Protein AF-A0A8T0GKF4-F1 (afdb_monomer_lite)

Sequence (114 aa):
MQHGIPAHIAESARCLFRECMRRADYVGNQNGNKEVLKSLVREQFRRNMYETNPQKIEEQKQAAARALFNHMYYEASRMASEQAEGDLINESLLGLPKPARGMTLQDEDNKASS

pLDDT: mean 85.23, std 15.67, range [36.88, 97.94]

Radius of gyration: 21.09 Å; chains: 1; bounding box: 47×40×58 Å

Organism: Ceratodon purpureus (NCBI:txid3225)

Secondary structure (DSSP, 8-state):
---PPPHHHHHHHHHHHHHHHHHHHHHHHHHT-HHHHHHHHHHHHHHTTT---HHHHHHHHHHHHHHHHHHHHHHHHHHHHHHHHHHHHHHHHH-PPPP-PPPPHHHHHTTTT-

Structure (mmCIF, N/CA/C/O backbone):
data_AF-A0A8T0GKF4-F1
#
_entry.id   AF-A0A8T0GKF4-F1
#
loop_
_atom_site.group_PDB
_atom_site.id
_atom_site.type_symbol
_atom_site.label_atom_id
_atom_site.label_alt_id
_atom_site.label_comp_id
_atom_site.label_asym_id
_atom_site.label_entity_id
_atom_site.label_seq_id
_atom_site.pdbx_PDB_ins_code
_atom_site.Cartn_x
_atom_site.Cartn_y
_atom_site.Cartn_z
_atom_site.occupancy
_atom_site.B_iso_or_equiv
_atom_site.auth_seq_id
_atom_site.auth_comp_id
_atom_site.auth_asym_id
_atom_site.auth_atom_id
_atom_site.pdbx_PDB_model_num
ATOM 1 N N . MET A 1 1 ? 24.672 -0.580 -24.038 1.00 36.88 1 MET A N 1
ATOM 2 C CA . MET A 1 1 ? 24.885 -0.772 -22.589 1.00 36.88 1 MET A CA 1
ATOM 3 C C . MET A 1 1 ? 23.519 -0.903 -21.935 1.00 36.88 1 MET A C 1
ATOM 5 O O . MET A 1 1 ? 22.685 -0.042 -22.174 1.00 36.88 1 MET A O 1
ATOM 9 N N . GLN A 1 2 ? 23.239 -1.985 -21.204 1.00 45.44 2 GLN A N 1
ATOM 10 C CA . GLN A 1 2 ? 21.989 -2.103 -20.445 1.00 45.44 2 GLN A CA 1
ATOM 11 C C . GLN A 1 2 ? 22.093 -1.180 -19.227 1.00 45.44 2 GLN A C 1
ATOM 13 O O . GLN A 1 2 ? 22.738 -1.524 -18.241 1.00 45.44 2 GLN A O 1
ATOM 18 N N . HIS A 1 3 ? 21.515 0.016 -19.298 1.00 54.78 3 HIS A N 1
ATOM 19 C CA . HIS A 1 3 ? 21.319 0.834 -18.105 1.00 54.78 3 HIS A CA 1
ATOM 20 C C . HIS A 1 3 ? 20.079 0.295 -17.392 1.00 54.78 3 HIS A C 1
ATOM 22 O O . HIS A 1 3 ? 18.961 0.738 -17.636 1.00 54.78 3 HIS A O 1
ATOM 28 N N . GLY A 1 4 ? 20.282 -0.757 -16.592 1.00 70.88 4 GLY A N 1
ATOM 29 C CA . GLY A 1 4 ? 19.247 -1.286 -15.711 1.00 70.88 4 GLY A CA 1
ATOM 30 C C . GLY A 1 4 ? 18.746 -0.205 -14.752 1.00 70.88 4 GLY A C 1
ATOM 31 O O . GLY A 1 4 ? 19.456 0.760 -14.465 1.00 70.88 4 GLY A O 1
ATOM 32 N N . ILE A 1 5 ? 17.513 -0.368 -14.268 1.00 75.06 5 ILE A N 1
ATOM 33 C CA . ILE A 1 5 ? 16.890 0.542 -13.299 1.00 75.06 5 ILE A CA 1
ATOM 34 C C . ILE A 1 5 ? 17.875 0.792 -12.142 1.00 75.06 5 ILE A C 1
ATOM 36 O O . ILE A 1 5 ? 18.396 -0.180 -11.581 1.00 75.06 5 ILE A O 1
ATOM 40 N N . PRO A 1 6 ? 18.134 2.057 -11.756 1.00 84.12 6 PRO A N 1
ATOM 41 C CA . PRO A 1 6 ? 19.024 2.361 -10.645 1.00 84.12 6 PRO A CA 1
ATOM 42 C C . PRO A 1 6 ? 18.633 1.586 -9.381 1.00 84.12 6 PRO A C 1
ATOM 44 O O . PRO A 1 6 ? 17.462 1.560 -8.993 1.00 84.12 6 PRO A O 1
ATOM 47 N N . ALA A 1 7 ? 19.615 0.983 -8.707 1.00 86.50 7 ALA A N 1
ATOM 48 C CA . ALA A 1 7 ? 19.369 0.083 -7.576 1.00 86.50 7 ALA A CA 1
ATOM 49 C C . ALA A 1 7 ? 18.513 0.717 -6.463 1.00 86.50 7 ALA A C 1
ATOM 51 O O . ALA A 1 7 ? 17.649 0.053 -5.893 1.00 86.50 7 ALA A O 1
ATOM 52 N N . HIS A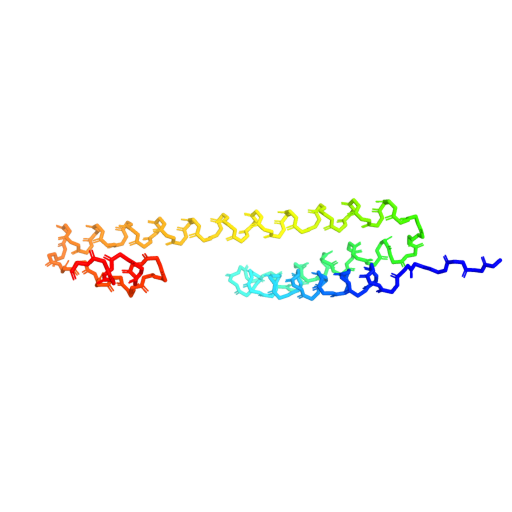 1 8 ? 18.689 2.017 -6.202 1.00 88.31 8 HIS A N 1
ATOM 53 C CA . HIS A 1 8 ? 17.917 2.751 -5.195 1.00 88.31 8 HIS A CA 1
ATOM 54 C C . HIS A 1 8 ? 16.418 2.862 -5.540 1.00 88.31 8 HIS A C 1
ATOM 56 O O . HIS A 1 8 ? 15.570 2.856 -4.643 1.00 88.31 8 HIS A O 1
ATOM 62 N N . ILE A 1 9 ? 16.060 2.918 -6.829 1.00 87.31 9 ILE A N 1
ATOM 63 C CA . ILE A 1 9 ? 14.659 2.943 -7.274 1.00 87.31 9 ILE A CA 1
ATOM 64 C C . ILE A 1 9 ? 14.019 1.575 -7.027 1.00 87.31 9 ILE A C 1
ATOM 66 O O . ILE A 1 9 ? 12.916 1.498 -6.486 1.00 87.31 9 ILE A O 1
ATOM 70 N N . ALA A 1 10 ? 14.733 0.496 -7.353 1.00 87.62 10 ALA A N 1
ATOM 71 C CA . ALA A 1 10 ? 14.263 -0.863 -7.103 1.00 87.62 10 ALA A CA 1
ATOM 72 C C . ALA A 1 10 ? 14.134 -1.166 -5.598 1.00 87.62 10 ALA A C 1
ATOM 74 O O . ALA A 1 10 ? 13.148 -1.768 -5.171 1.00 87.62 10 ALA A O 1
ATOM 75 N N . GLU A 1 11 ? 15.095 -0.726 -4.780 1.00 91.56 11 GLU A N 1
ATOM 76 C CA . GLU A 1 11 ? 15.055 -0.907 -3.325 1.00 91.56 11 GLU A CA 1
ATOM 77 C C . GLU A 1 11 ? 13.866 -0.172 -2.698 1.00 91.56 11 GLU A C 1
ATOM 79 O O . GLU A 1 11 ? 13.076 -0.764 -1.964 1.00 91.56 11 GLU A O 1
ATOM 84 N N . SER A 1 12 ? 13.678 1.102 -3.049 1.00 93.88 12 SER A N 1
ATOM 85 C CA . SER A 1 12 ? 12.554 1.894 -2.538 1.00 93.88 12 SER A CA 1
ATOM 86 C C . SER A 1 12 ? 11.196 1.341 -2.984 1.00 93.88 12 SER A C 1
ATOM 88 O O . SER A 1 12 ? 10.269 1.302 -2.176 1.00 93.88 12 SER A O 1
ATOM 90 N N . ALA A 1 13 ? 11.073 0.827 -4.214 1.00 92.56 13 ALA A N 1
ATOM 91 C CA . ALA A 1 13 ? 9.868 0.124 -4.663 1.00 92.56 13 ALA A CA 1
ATOM 92 C C . ALA A 1 13 ? 9.593 -1.150 -3.839 1.00 92.56 13 ALA A C 1
ATOM 94 O O . ALA A 1 13 ? 8.448 -1.409 -3.462 1.00 92.56 13 ALA A O 1
ATOM 95 N N . ARG A 1 14 ? 10.634 -1.925 -3.496 1.00 93.50 14 ARG A N 1
ATOM 96 C CA . ARG A 1 14 ? 10.506 -3.108 -2.624 1.00 93.50 14 ARG A CA 1
ATOM 97 C C . ARG A 1 14 ? 10.097 -2.737 -1.198 1.00 93.50 14 ARG A C 1
ATOM 99 O O . ARG A 1 14 ? 9.265 -3.431 -0.614 1.00 93.50 14 ARG A O 1
ATOM 106 N N . CYS A 1 15 ? 10.645 -1.659 -0.638 1.00 96.00 15 CYS A N 1
ATOM 107 C CA . CYS A 1 15 ? 10.208 -1.125 0.655 1.00 96.00 15 CYS A CA 1
ATOM 108 C C . CYS A 1 15 ? 8.725 -0.740 0.627 1.00 96.00 15 CYS A C 1
ATOM 110 O O . CYS A 1 15 ? 7.973 -1.169 1.501 1.00 96.00 15 CYS A O 1
ATOM 112 N N . LEU A 1 16 ? 8.300 -0.007 -0.406 1.00 96.56 16 LEU A N 1
ATOM 113 C CA . LEU A 1 16 ? 6.914 0.426 -0.570 1.00 96.56 16 LEU A CA 1
ATOM 114 C C . LEU A 1 16 ? 5.950 -0.760 -0.683 1.00 96.56 16 LEU A C 1
ATOM 116 O O . LEU A 1 16 ? 4.922 -0.777 -0.014 1.00 96.56 16 LEU A O 1
ATOM 120 N N . PHE A 1 17 ? 6.312 -1.793 -1.450 1.00 97.12 17 PHE A N 1
ATOM 121 C CA . PHE A 1 17 ? 5.531 -3.029 -1.528 1.00 97.12 17 PHE A CA 1
ATOM 122 C C . PHE A 1 17 ? 5.307 -3.656 -0.148 1.00 97.12 17 PHE A C 1
ATOM 124 O O . PHE A 1 17 ? 4.177 -3.998 0.201 1.00 97.12 17 PHE A O 1
ATOM 131 N N . ARG A 1 18 ? 6.369 -3.795 0.660 1.00 97.94 18 ARG A N 1
ATOM 132 C CA . ARG A 1 18 ? 6.256 -4.370 2.010 1.00 97.94 18 ARG A CA 1
ATOM 133 C C . ARG A 1 18 ? 5.330 -3.547 2.896 1.00 97.94 18 ARG A C 1
ATOM 135 O O . ARG A 1 18 ? 4.542 -4.131 3.634 1.00 97.94 18 ARG A O 1
ATOM 142 N N . GLU A 1 19 ? 5.393 -2.225 2.797 1.00 97.69 19 GLU A N 1
ATOM 143 C CA . GLU A 1 19 ? 4.539 -1.345 3.589 1.00 97.69 19 GLU A CA 1
ATOM 144 C C . GLU A 1 19 ? 3.065 -1.448 3.180 1.00 97.69 19 GLU A C 1
ATOM 146 O O . GLU A 1 19 ? 2.200 -1.661 4.031 1.00 97.69 19 GLU A O 1
ATOM 151 N N . CYS A 1 20 ? 2.773 -1.444 1.875 1.00 97.56 20 CYS A N 1
ATOM 152 C CA . CYS A 1 20 ? 1.424 -1.706 1.372 1.00 97.56 20 CYS A CA 1
ATOM 153 C C . CYS A 1 20 ? 0.902 -3.080 1.825 1.00 97.56 20 CYS A C 1
ATOM 155 O O . CYS A 1 20 ? -0.262 -3.206 2.199 1.00 97.56 20 CYS A O 1
ATOM 157 N N . MET A 1 21 ? 1.758 -4.107 1.839 1.00 97.94 21 MET A N 1
ATOM 158 C CA . MET A 1 21 ? 1.393 -5.449 2.299 1.00 97.94 21 MET A CA 1
ATOM 159 C C . MET A 1 21 ? 1.098 -5.500 3.801 1.00 97.94 21 MET A C 1
ATOM 161 O O . MET A 1 21 ? 0.118 -6.134 4.189 1.00 97.94 21 MET A O 1
ATOM 165 N N . ARG A 1 22 ? 1.896 -4.829 4.645 1.00 97.00 22 ARG A N 1
ATOM 166 C CA . ARG A 1 22 ? 1.608 -4.703 6.085 1.00 97.00 22 ARG A CA 1
ATOM 167 C C . ARG A 1 22 ? 0.278 -4.002 6.312 1.00 97.00 22 ARG A C 1
ATOM 169 O O . ARG A 1 22 ? -0.526 -4.466 7.116 1.00 97.00 22 ARG A O 1
ATOM 176 N N . ARG A 1 23 ? 0.019 -2.921 5.570 1.00 95.62 23 ARG A N 1
ATOM 177 C CA . ARG A 1 23 ? -1.238 -2.185 5.693 1.00 95.62 23 ARG A CA 1
ATOM 178 C C . ARG A 1 23 ? -2.437 -3.018 5.256 1.00 95.62 23 ARG A C 1
ATOM 180 O O . ARG A 1 23 ? -3.436 -3.038 5.966 1.00 95.62 23 ARG A O 1
ATOM 187 N N . ALA A 1 24 ? -2.327 -3.728 4.135 1.00 96.56 24 ALA A N 1
ATOM 188 C CA . ALA A 1 24 ? -3.364 -4.641 3.664 1.00 96.56 24 ALA A CA 1
ATOM 189 C C . ALA A 1 24 ? -3.644 -5.766 4.673 1.00 96.56 24 ALA A C 1
ATOM 191 O O . ALA A 1 24 ? -4.799 -6.135 4.862 1.00 96.56 24 ALA A O 1
ATOM 192 N N . ASP A 1 25 ? -2.610 -6.285 5.344 1.00 96.50 25 ASP A N 1
ATOM 193 C CA . ASP A 1 25 ? -2.772 -7.268 6.418 1.00 96.50 25 ASP A CA 1
ATOM 194 C C . ASP A 1 25 ? -3.548 -6.679 7.601 1.00 96.50 25 ASP A C 1
ATOM 196 O O . ASP A 1 25 ? -4.545 -7.254 8.025 1.00 96.50 25 ASP A O 1
ATOM 200 N N . TYR A 1 26 ? -3.139 -5.498 8.074 1.00 94.62 26 TYR A N 1
ATOM 201 C CA . TYR A 1 26 ? -3.784 -4.800 9.185 1.00 94.62 26 TYR A CA 1
ATOM 202 C C . TYR A 1 26 ? -5.262 -4.501 8.907 1.00 94.62 26 TYR A C 1
ATOM 204 O O . TYR A 1 26 ? -6.126 -4.978 9.638 1.00 94.62 26 TYR A O 1
ATOM 212 N N . VAL A 1 27 ? -5.554 -3.771 7.823 1.00 93.94 27 VAL A N 1
ATOM 213 C CA . VAL A 1 27 ? -6.927 -3.397 7.431 1.00 93.94 27 VAL A CA 1
ATOM 214 C C . VAL A 1 27 ? -7.761 -4.644 7.150 1.00 93.94 27 VAL A C 1
ATOM 216 O O . VAL A 1 27 ? -8.912 -4.754 7.560 1.00 93.94 27 VAL A O 1
ATOM 219 N N . GLY A 1 28 ? -7.156 -5.623 6.488 1.00 94.00 28 GLY A N 1
ATOM 220 C CA . GLY A 1 28 ? -7.812 -6.863 6.131 1.00 94.00 28 GLY A CA 1
ATOM 221 C C . GLY A 1 28 ? -8.207 -7.740 7.313 1.00 94.00 28 GLY A C 1
ATOM 222 O O . GLY A 1 28 ? -9.235 -8.409 7.245 1.00 94.00 28 GLY A O 1
ATOM 223 N N . ASN A 1 29 ? -7.405 -7.747 8.382 1.00 94.81 29 ASN A N 1
ATOM 224 C CA . ASN A 1 29 ? -7.739 -8.451 9.620 1.00 94.81 29 ASN A CA 1
ATOM 225 C C . ASN A 1 29 ? -8.919 -7.781 10.343 1.00 94.81 29 ASN A C 1
ATOM 227 O O . ASN A 1 29 ? -9.718 -8.489 10.943 1.00 94.81 29 ASN A O 1
ATOM 231 N N . GLN A 1 30 ? -9.055 -6.450 10.263 1.00 91.31 30 GLN A N 1
ATOM 232 C CA . GLN A 1 30 ? -10.199 -5.732 10.846 1.00 91.31 30 GLN A CA 1
ATOM 233 C C . GLN A 1 30 ? -11.503 -6.005 10.077 1.00 91.31 30 GLN A C 1
ATOM 235 O O . GLN A 1 30 ? -12.559 -6.147 10.684 1.00 91.31 30 GLN A O 1
ATOM 240 N N . ASN A 1 31 ? -11.426 -6.131 8.747 1.00 90.12 31 ASN A N 1
ATOM 241 C CA . ASN A 1 31 ? -12.609 -6.188 7.875 1.00 90.12 31 ASN A CA 1
ATOM 242 C C . ASN A 1 31 ? -12.919 -7.597 7.327 1.00 90.12 31 ASN A C 1
ATOM 244 O O . ASN A 1 31 ? -13.821 -7.756 6.507 1.00 90.12 31 ASN A O 1
ATOM 248 N N . GLY A 1 32 ? -12.149 -8.621 7.714 1.00 93.31 32 GLY A N 1
ATOM 249 C CA . GLY A 1 32 ? -12.331 -10.005 7.255 1.00 93.31 32 GLY A CA 1
ATOM 250 C C . GLY A 1 32 ? -11.991 -10.259 5.777 1.00 93.31 32 GLY A C 1
ATOM 251 O O . GLY A 1 32 ? -12.350 -11.301 5.237 1.00 93.31 32 GLY A O 1
ATOM 252 N N . ASN A 1 33 ? -11.297 -9.337 5.101 1.00 94.00 33 ASN A N 1
ATOM 253 C CA . ASN A 1 33 ? -11.006 -9.389 3.657 1.00 94.00 33 ASN A CA 1
ATOM 254 C C . ASN A 1 33 ? -9.501 -9.327 3.321 1.00 94.00 33 ASN A C 1
ATOM 256 O O . ASN A 1 33 ? -9.102 -8.963 2.212 1.00 94.00 33 ASN A O 1
ATOM 260 N N . LYS A 1 34 ? -8.650 -9.712 4.275 1.00 96.06 34 LYS A N 1
ATOM 261 C CA . LYS A 1 34 ? -7.182 -9.688 4.172 1.00 96.06 34 LYS A CA 1
ATOM 262 C C . LYS A 1 34 ? -6.599 -10.245 2.885 1.00 96.06 34 LYS A C 1
ATOM 264 O O . LYS A 1 34 ? -5.791 -9.568 2.247 1.00 96.06 34 LYS A O 1
ATOM 269 N N . GLU A 1 35 ? -6.971 -11.459 2.497 1.00 96.19 35 GLU A N 1
ATOM 270 C CA . GLU A 1 35 ? -6.356 -12.079 1.322 1.00 96.19 35 GLU A CA 1
ATOM 271 C C . GLU A 1 35 ? -6.733 -11.356 0.025 1.00 96.19 35 GLU A C 1
ATOM 273 O O . GLU A 1 35 ? -5.888 -11.246 -0.862 1.00 96.19 35 GLU A O 1
ATOM 278 N N . VAL A 1 36 ? -7.927 -10.754 -0.037 1.00 97.00 36 VAL A N 1
ATOM 279 C CA . VAL A 1 36 ? -8.364 -9.915 -1.163 1.00 97.00 36 VAL A CA 1
ATOM 280 C C . VAL A 1 36 ? -7.532 -8.633 -1.242 1.00 97.00 36 VAL A C 1
ATOM 282 O O . VAL A 1 36 ? -7.007 -8.289 -2.299 1.00 97.00 36 VAL A O 1
ATOM 285 N N . LEU A 1 37 ? -7.335 -7.926 -0.126 1.00 96.38 37 LEU A N 1
ATOM 286 C CA . LEU A 1 37 ? -6.516 -6.706 -0.134 1.00 96.38 37 LEU A CA 1
ATOM 287 C C . LEU A 1 37 ? -5.058 -7.007 -0.499 1.00 96.38 37 LEU A C 1
ATOM 289 O O . LEU A 1 37 ? -4.450 -6.309 -1.313 1.00 96.38 37 LEU A O 1
ATOM 293 N N . LYS A 1 38 ? -4.497 -8.090 0.047 1.00 97.69 38 LYS A N 1
ATOM 294 C CA . LYS A 1 38 ? -3.134 -8.527 -0.275 1.00 97.69 38 LYS A CA 1
ATOM 295 C C . LYS A 1 38 ? -3.010 -8.983 -1.727 1.00 97.69 38 LYS A C 1
ATOM 297 O O . LYS A 1 38 ? -1.971 -8.737 -2.341 1.00 97.69 38 LYS A O 1
ATOM 302 N N . SER A 1 39 ? -4.020 -9.646 -2.298 1.00 97.88 39 SER A N 1
ATOM 303 C CA . SER A 1 39 ? -4.000 -10.030 -3.713 1.00 97.88 39 SER A CA 1
ATOM 304 C C . SER A 1 39 ? -4.022 -8.804 -4.620 1.00 97.88 39 SER A C 1
ATOM 306 O O . SER A 1 39 ? -3.213 -8.749 -5.542 1.00 97.88 39 SER A O 1
ATOM 308 N N . LEU A 1 40 ? -4.842 -7.794 -4.308 1.00 96.44 40 LEU A N 1
ATOM 309 C CA . LEU A 1 40 ? -4.899 -6.538 -5.061 1.00 96.44 40 LEU A CA 1
ATOM 310 C C . LEU A 1 40 ? -3.549 -5.811 -5.058 1.00 96.44 40 LEU A C 1
ATOM 312 O O . LEU A 1 40 ? -3.058 -5.434 -6.120 1.00 96.44 40 LEU A O 1
ATOM 316 N N . VAL A 1 41 ? -2.898 -5.678 -3.895 1.00 96.81 41 VAL A N 1
ATOM 317 C CA . VAL A 1 41 ? -1.556 -5.070 -3.815 1.00 96.81 41 VAL A CA 1
ATOM 318 C C . VAL A 1 41 ? -0.558 -5.858 -4.667 1.00 96.81 41 VAL A C 1
ATOM 320 O O . VAL A 1 41 ? 0.135 -5.278 -5.502 1.00 96.81 41 VAL A O 1
ATOM 323 N N . ARG A 1 42 ? -0.503 -7.189 -4.525 1.00 97.75 42 ARG A N 1
ATOM 324 C CA . ARG A 1 42 ? 0.395 -8.031 -5.337 1.00 97.75 42 ARG A CA 1
ATOM 325 C C . ARG A 1 42 ? 0.134 -7.885 -6.831 1.00 97.75 42 ARG A C 1
ATOM 327 O O . ARG A 1 42 ? 1.081 -7.862 -7.610 1.00 97.75 42 ARG A O 1
ATOM 334 N N . GLU A 1 43 ? -1.128 -7.814 -7.235 1.00 97.31 43 GLU A N 1
ATOM 335 C CA . GLU A 1 43 ? -1.506 -7.679 -8.634 1.00 97.31 43 GLU A CA 1
ATOM 336 C C . GLU A 1 43 ? -1.038 -6.346 -9.222 1.00 97.31 43 GLU A C 1
ATOM 338 O O . GLU A 1 43 ? -0.426 -6.347 -10.289 1.00 97.31 43 GLU A O 1
ATOM 343 N N . GLN A 1 44 ? -1.230 -5.230 -8.512 1.00 95.25 44 GLN A N 1
ATOM 344 C CA . GLN A 1 44 ? -0.781 -3.914 -8.982 1.00 95.25 44 GLN A CA 1
ATOM 345 C C . GLN A 1 44 ? 0.739 -3.845 -9.161 1.00 95.25 44 GLN A C 1
ATOM 347 O O . GLN A 1 44 ? 1.223 -3.336 -10.173 1.00 95.25 44 GLN A O 1
ATOM 352 N N . PHE A 1 45 ? 1.505 -4.413 -8.225 1.00 95.00 45 PHE A N 1
ATOM 353 C CA . PHE A 1 45 ? 2.962 -4.479 -8.358 1.00 95.00 45 PHE A CA 1
ATOM 354 C C . PHE A 1 45 ? 3.394 -5.429 -9.481 1.00 95.00 45 PHE A C 1
ATOM 356 O O . PHE A 1 45 ? 4.303 -5.105 -10.241 1.00 95.00 45 PHE A O 1
ATOM 363 N N . ARG A 1 46 ? 2.716 -6.573 -9.649 1.00 95.62 46 ARG A N 1
ATOM 364 C CA . ARG A 1 46 ? 3.015 -7.524 -10.730 1.00 95.62 46 ARG A CA 1
ATOM 365 C C . ARG A 1 46 ? 2.759 -6.923 -12.113 1.00 95.62 46 ARG A C 1
ATOM 367 O O . ARG A 1 46 ? 3.583 -7.113 -13.002 1.00 95.62 46 ARG A O 1
ATOM 374 N N . ARG A 1 47 ? 1.661 -6.177 -12.293 1.00 94.88 47 ARG A N 1
ATOM 375 C CA . ARG A 1 47 ? 1.313 -5.510 -13.563 1.00 94.88 47 ARG A CA 1
ATOM 376 C C . ARG A 1 47 ? 2.400 -4.540 -14.043 1.00 94.88 47 ARG A C 1
ATOM 378 O O . ARG A 1 47 ? 2.561 -4.371 -15.244 1.00 94.88 47 ARG A O 1
ATOM 385 N N . ASN A 1 48 ? 3.159 -3.951 -13.120 1.00 92.31 48 ASN A N 1
ATOM 386 C CA . ASN A 1 48 ? 4.216 -2.980 -13.418 1.00 92.31 48 ASN A CA 1
ATOM 387 C C . ASN A 1 48 ? 5.639 -3.552 -13.266 1.00 92.31 48 ASN A C 1
ATOM 389 O O . ASN A 1 48 ? 6.612 -2.810 -13.340 1.00 92.31 48 ASN A O 1
ATOM 393 N N . MET A 1 49 ? 5.793 -4.868 -13.070 1.00 89.81 49 MET A N 1
ATOM 394 C CA . MET A 1 49 ? 7.086 -5.500 -12.760 1.00 89.81 49 MET A CA 1
ATOM 395 C C . MET A 1 49 ? 8.132 -5.368 -13.880 1.00 89.81 49 MET A C 1
ATOM 397 O O . MET A 1 49 ? 9.328 -5.383 -13.603 1.00 89.81 49 MET A O 1
ATOM 401 N N . TYR A 1 50 ? 7.686 -5.248 -15.131 1.00 90.50 50 TYR A N 1
ATOM 402 C CA . TYR A 1 50 ? 8.551 -5.119 -16.309 1.00 90.50 50 TYR A CA 1
ATOM 403 C C . TYR A 1 50 ? 8.680 -3.677 -16.807 1.00 90.50 50 TYR A C 1
ATOM 405 O O . TYR A 1 50 ? 9.195 -3.453 -17.900 1.00 90.50 50 TYR A O 1
ATOM 413 N N . GLU A 1 51 ? 8.188 -2.701 -16.042 1.00 91.00 51 GLU A N 1
ATOM 414 C CA . GLU A 1 51 ? 8.355 -1.299 -16.400 1.00 91.00 51 GLU A CA 1
ATOM 415 C C . GLU A 1 51 ? 9.837 -0.916 -16.323 1.00 91.00 51 GLU A C 1
ATOM 417 O O . GLU A 1 51 ? 10.514 -1.208 -15.339 1.00 91.00 51 GLU A O 1
ATOM 422 N N . THR A 1 52 ? 10.344 -0.267 -17.370 1.00 89.12 52 THR A N 1
ATOM 423 C CA . THR A 1 52 ? 11.752 0.145 -17.481 1.00 89.12 52 THR A CA 1
ATOM 424 C C . THR A 1 52 ? 11.910 1.658 -17.549 1.00 89.12 52 THR A C 1
ATOM 426 O O . THR A 1 52 ? 13.023 2.154 -17.372 1.00 89.12 52 THR A O 1
ATOM 429 N N . ASN A 1 53 ? 10.820 2.405 -17.764 1.00 90.44 53 ASN A N 1
ATOM 430 C CA . ASN A 1 53 ? 10.856 3.858 -17.783 1.00 90.44 53 ASN A CA 1
ATOM 431 C C . ASN A 1 53 ? 11.008 4.411 -16.349 1.00 90.44 53 ASN A C 1
ATOM 433 O O . ASN A 1 53 ? 10.074 4.293 -15.548 1.00 90.44 53 ASN A O 1
ATOM 437 N N . PRO A 1 54 ? 12.135 5.070 -16.015 1.00 87.44 54 PRO A N 1
ATOM 438 C CA . PRO A 1 54 ? 12.398 5.548 -14.659 1.00 87.44 54 PRO A CA 1
ATOM 439 C C . PRO A 1 54 ? 11.386 6.595 -14.185 1.00 87.44 54 PRO A C 1
ATOM 441 O O . PRO A 1 54 ? 11.012 6.584 -13.014 1.00 87.44 54 PRO A O 1
ATOM 444 N N . GLN A 1 55 ? 10.903 7.462 -15.080 1.00 91.19 55 GLN A N 1
ATOM 445 C CA . GLN A 1 55 ? 9.915 8.480 -14.730 1.00 91.19 55 GLN A CA 1
ATOM 446 C C . GLN A 1 55 ? 8.581 7.833 -14.349 1.00 91.19 55 GLN A C 1
ATOM 448 O O . GLN A 1 55 ? 8.014 8.145 -13.305 1.00 91.19 55 GLN A O 1
ATOM 453 N N . LYS A 1 56 ? 8.122 6.866 -15.149 1.00 93.25 56 LYS A N 1
ATOM 454 C CA . LYS A 1 56 ? 6.870 6.151 -14.885 1.00 93.25 56 LYS A CA 1
ATOM 455 C C . LYS A 1 56 ? 6.937 5.336 -13.592 1.00 93.25 56 LYS A C 1
ATOM 457 O O . LYS A 1 56 ? 5.976 5.333 -12.826 1.00 93.25 56 LYS A O 1
ATOM 462 N N . ILE A 1 57 ? 8.070 4.683 -13.319 1.00 92.00 57 ILE A N 1
ATOM 463 C CA . ILE A 1 57 ? 8.287 3.964 -12.053 1.00 92.00 57 ILE A CA 1
ATOM 464 C C . ILE A 1 57 ? 8.165 4.929 -10.869 1.00 92.00 57 ILE A C 1
ATOM 466 O O . ILE A 1 57 ? 7.508 4.612 -9.877 1.00 92.00 57 ILE A O 1
ATOM 470 N N . GLU A 1 58 ? 8.781 6.106 -10.964 1.00 92.50 58 GLU A N 1
ATOM 471 C CA . GLU A 1 58 ? 8.748 7.090 -9.886 1.00 92.50 58 GLU A CA 1
ATOM 472 C C . GLU A 1 58 ? 7.343 7.674 -9.680 1.00 92.50 58 GLU A C 1
ATOM 474 O O . GLU A 1 58 ? 6.869 7.738 -8.548 1.00 92.50 58 GLU A O 1
ATOM 479 N N . GLU A 1 59 ? 6.624 7.997 -10.755 1.00 94.81 59 GLU A N 1
ATOM 480 C CA . GLU A 1 59 ? 5.228 8.448 -10.694 1.00 94.81 59 GLU A CA 1
ATOM 481 C C . GLU A 1 59 ? 4.323 7.413 -10.008 1.00 94.81 59 GLU A C 1
ATOM 483 O O . GLU A 1 59 ? 3.557 7.748 -9.100 1.00 94.81 59 GLU A O 1
ATOM 488 N N . GLN A 1 60 ? 4.450 6.136 -10.380 1.00 95.12 60 GLN A N 1
ATOM 489 C CA . GLN A 1 60 ? 3.683 5.044 -9.777 1.00 95.12 60 GLN A CA 1
ATOM 490 C C . GLN A 1 60 ? 4.025 4.842 -8.298 1.00 95.12 60 GLN A C 1
ATOM 492 O O . GLN A 1 60 ? 3.125 4.666 -7.472 1.00 95.12 60 GLN A O 1
ATOM 497 N N . LYS A 1 61 ? 5.310 4.913 -7.936 1.00 95.06 61 LYS A N 1
ATOM 498 C CA . LYS A 1 61 ? 5.745 4.855 -6.535 1.00 95.06 61 LYS A CA 1
ATOM 499 C C . LYS A 1 61 ? 5.173 6.008 -5.724 1.00 95.06 61 LYS A C 1
ATOM 501 O O . LYS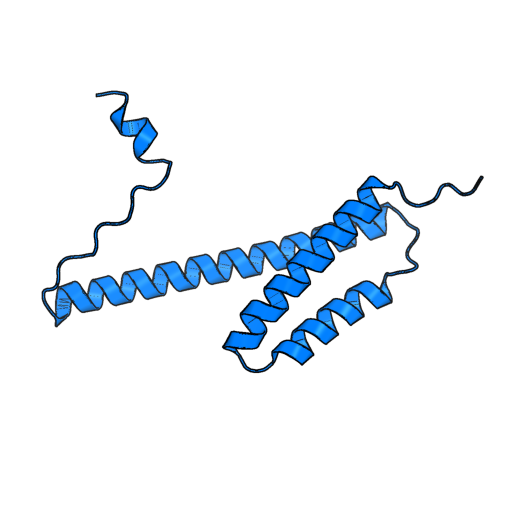 A 1 61 ? 4.645 5.776 -4.640 1.00 95.06 61 LYS A O 1
ATOM 506 N N . GLN A 1 62 ? 5.247 7.236 -6.233 1.00 95.88 62 GLN A N 1
ATOM 507 C CA . GLN A 1 62 ? 4.700 8.404 -5.547 1.00 95.88 62 GLN A CA 1
ATOM 508 C C . GLN A 1 62 ? 3.185 8.298 -5.379 1.00 95.88 62 GLN A C 1
ATOM 510 O O . GLN A 1 62 ? 2.670 8.618 -4.310 1.00 95.88 62 GLN A O 1
ATOM 515 N N . ALA A 1 63 ? 2.466 7.815 -6.395 1.00 96.19 63 ALA A N 1
ATOM 516 C CA . ALA A 1 63 ? 1.030 7.577 -6.302 1.00 96.19 63 ALA A CA 1
ATOM 517 C C . ALA A 1 63 ? 0.694 6.558 -5.200 1.00 96.19 63 ALA A C 1
ATOM 519 O O . ALA A 1 63 ? -0.152 6.829 -4.348 1.00 96.19 63 ALA A O 1
ATOM 520 N N . ALA A 1 64 ? 1.402 5.426 -5.158 1.00 96.00 64 ALA A N 1
ATOM 521 C CA . ALA A 1 64 ? 1.213 4.411 -4.125 1.00 96.00 64 ALA A CA 1
ATOM 522 C C . ALA A 1 64 ? 1.597 4.917 -2.719 1.00 96.00 64 ALA A C 1
ATOM 524 O O . ALA A 1 64 ? 0.866 4.667 -1.761 1.00 96.00 64 ALA A O 1
ATOM 525 N N . ALA A 1 65 ? 2.686 5.680 -2.589 1.00 96.69 65 ALA A N 1
ATOM 526 C CA . ALA A 1 65 ? 3.101 6.289 -1.325 1.00 96.69 65 ALA A CA 1
ATOM 527 C C . ALA A 1 65 ? 2.068 7.303 -0.807 1.00 96.69 65 ALA A C 1
ATOM 529 O O . ALA A 1 65 ? 1.708 7.262 0.369 1.00 96.69 65 ALA A O 1
ATOM 530 N N . ARG A 1 66 ? 1.532 8.164 -1.685 1.00 97.19 66 ARG A N 1
ATOM 531 C CA . ARG A 1 66 ? 0.449 9.103 -1.345 1.00 97.19 66 ARG A CA 1
ATOM 532 C C . ARG A 1 66 ? -0.814 8.365 -0.910 1.00 97.19 66 ARG A C 1
ATOM 534 O O . ARG A 1 66 ? -1.399 8.726 0.103 1.00 97.19 66 ARG A O 1
ATOM 541 N N . ALA A 1 67 ? -1.219 7.319 -1.633 1.00 95.38 67 ALA A N 1
ATOM 542 C CA . ALA A 1 67 ? -2.400 6.530 -1.280 1.00 95.38 67 ALA A CA 1
ATOM 543 C C . ALA A 1 67 ? -2.259 5.872 0.103 1.00 95.38 67 ALA A C 1
ATOM 545 O O . ALA A 1 67 ? -3.174 5.946 0.924 1.00 95.38 67 ALA A O 1
ATOM 546 N N . LEU A 1 68 ? -1.095 5.280 0.381 1.00 95.88 68 LEU A N 1
ATOM 547 C CA . LEU A 1 68 ? -0.782 4.689 1.678 1.00 95.88 68 LEU A CA 1
ATOM 548 C C . LEU A 1 68 ? -0.813 5.739 2.799 1.00 95.88 68 LEU A C 1
ATOM 550 O O . LEU A 1 68 ? -1.477 5.524 3.812 1.00 95.88 68 LEU A 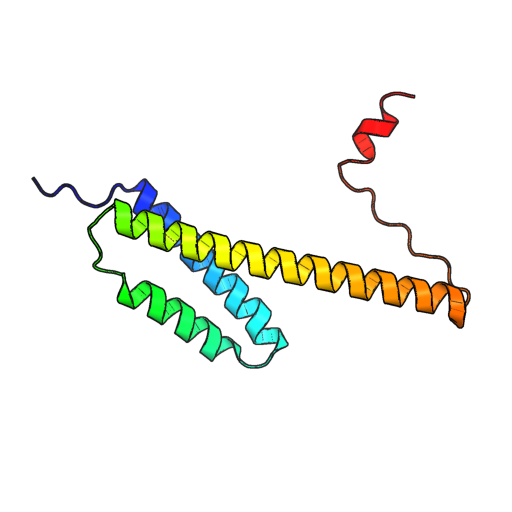O 1
ATOM 554 N N . PHE A 1 69 ? -0.138 6.874 2.601 1.00 96.38 69 PHE A N 1
ATOM 555 C CA . PHE A 1 69 ? -0.109 7.964 3.573 1.00 96.38 69 PHE A CA 1
ATOM 556 C C . PHE A 1 69 ? -1.511 8.506 3.854 1.00 96.38 69 PHE A C 1
ATOM 558 O O . PHE A 1 69 ? -1.907 8.581 5.012 1.00 96.38 69 PHE A O 1
ATOM 565 N N . ASN A 1 70 ? -2.292 8.807 2.813 1.00 96.25 70 ASN A N 1
ATOM 566 C CA . ASN A 1 70 ? -3.652 9.326 2.953 1.00 96.25 70 ASN A CA 1
ATOM 567 C C . ASN A 1 70 ? -4.536 8.369 3.753 1.00 96.25 70 ASN A C 1
ATOM 569 O O . ASN A 1 70 ? -5.280 8.798 4.629 1.00 96.25 70 ASN A O 1
ATOM 573 N N . HIS A 1 71 ?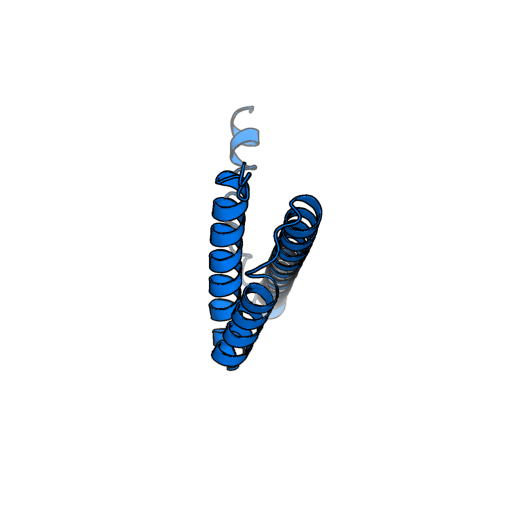 -4.424 7.066 3.491 1.00 94.38 71 HIS A N 1
ATOM 574 C CA . HIS A 1 71 ? -5.172 6.065 4.238 1.00 94.38 71 HIS A CA 1
ATOM 575 C C . HIS A 1 71 ? -4.726 5.985 5.707 1.00 94.38 71 HIS A C 1
ATOM 577 O O . HIS A 1 71 ? -5.555 5.839 6.602 1.00 94.38 71 HIS A O 1
ATOM 583 N N . MET A 1 72 ? -3.420 6.035 5.983 1.00 93.06 72 MET A N 1
ATOM 584 C CA . MET A 1 72 ? -2.908 6.030 7.358 1.00 93.06 72 MET A CA 1
ATOM 585 C C . MET A 1 72 ? -3.323 7.285 8.122 1.00 93.06 72 MET A C 1
ATOM 587 O O . MET A 1 72 ? -3.740 7.180 9.270 1.00 93.06 72 MET A O 1
ATOM 591 N N . TYR A 1 73 ? -3.248 8.443 7.470 1.00 94.94 73 TYR A N 1
ATOM 592 C CA . TYR A 1 73 ? -3.656 9.722 8.031 1.00 94.94 73 TYR A CA 1
ATOM 593 C C . TYR A 1 73 ? -5.152 9.735 8.349 1.00 94.94 73 TYR A C 1
ATOM 595 O O . TYR A 1 73 ? -5.526 10.035 9.476 1.00 94.94 73 TYR A O 1
ATOM 603 N N . TYR A 1 74 ? -5.995 9.321 7.397 1.00 94.50 74 TYR A N 1
ATOM 604 C CA . TYR A 1 74 ? -7.440 9.214 7.604 1.00 94.50 74 TYR A CA 1
ATOM 605 C C . TYR A 1 74 ? -7.785 8.321 8.801 1.00 94.50 74 TYR A C 1
ATOM 607 O O . TYR A 1 74 ? -8.576 8.706 9.656 1.00 94.50 74 TYR A O 1
ATOM 615 N N . GLU A 1 75 ? -7.151 7.153 8.900 1.00 92.94 75 GLU A N 1
ATOM 616 C CA . GLU A 1 75 ? -7.383 6.228 10.010 1.00 92.94 75 GLU A CA 1
ATOM 617 C C . GLU A 1 75 ? -6.892 6.783 11.352 1.00 92.94 75 GLU A C 1
ATOM 619 O O . GLU A 1 75 ? -7.583 6.630 12.354 1.00 92.94 75 GLU A O 1
ATOM 624 N N . ALA A 1 76 ? -5.751 7.477 11.381 1.00 92.00 76 ALA A N 1
ATOM 625 C CA . ALA A 1 76 ? -5.272 8.145 12.589 1.00 92.00 76 ALA A CA 1
ATOM 626 C C . ALA A 1 76 ? -6.234 9.256 13.042 1.00 92.00 76 ALA A C 1
ATOM 628 O O . ALA A 1 76 ? -6.550 9.352 14.228 1.00 92.00 76 ALA A O 1
ATOM 629 N N . SER A 1 77 ? -6.743 10.063 12.105 1.00 92.88 77 SER A N 1
ATOM 630 C CA . SER A 1 77 ? -7.758 11.080 12.390 1.00 92.88 77 SER A CA 1
ATOM 631 C C . SER A 1 77 ? -9.056 10.456 12.902 1.00 92.88 77 SER A C 1
ATOM 633 O O . SER A 1 77 ? -9.590 10.929 13.901 1.00 92.88 77 SER A O 1
ATOM 635 N N . ARG A 1 78 ? -9.528 9.368 12.278 1.00 92.94 78 ARG A N 1
ATOM 636 C CA . ARG A 1 78 ? -10.730 8.639 12.709 1.00 92.94 78 ARG A CA 1
ATOM 637 C C . ARG A 1 78 ? -10.592 8.127 14.144 1.00 92.94 78 ARG A C 1
ATOM 639 O O . ARG A 1 78 ? -11.455 8.410 14.967 1.00 92.94 78 ARG A O 1
ATOM 646 N N . MET A 1 79 ? -9.485 7.454 14.464 1.00 89.94 79 MET A N 1
ATOM 647 C CA . MET A 1 79 ? -9.220 6.945 15.817 1.00 89.94 79 MET A CA 1
ATOM 648 C C . MET A 1 79 ? -9.144 8.068 16.857 1.00 89.94 79 MET A C 1
ATOM 650 O O . MET A 1 79 ? -9.672 7.928 17.957 1.00 89.94 79 MET A O 1
ATOM 654 N N . ALA A 1 80 ? -8.515 9.197 16.517 1.00 90.88 80 ALA A N 1
ATOM 655 C CA . ALA A 1 80 ? -8.442 10.347 17.414 1.00 90.88 80 ALA A CA 1
ATOM 656 C C . ALA A 1 80 ? -9.826 10.960 17.686 1.00 90.88 80 ALA A C 1
ATOM 658 O O . ALA A 1 80 ? -10.104 11.355 18.820 1.00 90.88 80 ALA A O 1
ATOM 659 N N . SER A 1 81 ? -10.693 11.025 16.670 1.00 90.62 81 SER A N 1
ATOM 660 C CA . SER A 1 81 ? -12.079 11.480 16.817 1.00 90.62 81 SER A CA 1
ATOM 661 C C . SER A 1 81 ? -12.911 10.527 17.676 1.00 90.62 81 SER A C 1
ATOM 663 O O . SER A 1 81 ? -13.562 10.988 18.609 1.00 90.62 81 SER A O 1
ATOM 665 N N . GLU A 1 82 ? -12.836 9.217 17.427 1.00 91.06 82 GLU A N 1
ATOM 666 C CA . GLU A 1 82 ? -13.530 8.190 18.223 1.00 91.06 82 GLU A CA 1
ATOM 667 C C . GLU A 1 82 ? -13.090 8.220 19.694 1.00 91.06 82 GLU A C 1
ATOM 669 O O . GLU A 1 82 ? -13.914 8.135 20.604 1.00 91.06 82 GLU A O 1
ATOM 674 N N . GLN A 1 83 ? -11.792 8.408 19.947 1.00 89.06 83 GLN A N 1
ATOM 675 C CA . GLN A 1 83 ? -11.274 8.554 21.305 1.00 89.06 83 GLN A CA 1
ATOM 676 C C . GLN A 1 83 ? -11.781 9.835 21.980 1.00 89.06 83 GLN A C 1
ATOM 678 O O . GLN A 1 83 ? -12.164 9.802 23.147 1.00 89.06 83 GLN A O 1
ATOM 683 N N . ALA A 1 84 ? -11.799 10.962 21.264 1.00 87.56 84 ALA A N 1
ATOM 684 C CA . ALA A 1 84 ? -12.310 12.216 21.808 1.00 87.56 84 ALA A CA 1
ATOM 685 C C . ALA A 1 84 ? -13.805 12.122 22.157 1.00 87.56 84 ALA A C 1
ATOM 687 O O . ALA A 1 84 ? -14.211 12.625 23.202 1.00 87.56 84 ALA A O 1
ATOM 688 N N . GLU A 1 85 ? -14.602 11.454 21.322 1.00 87.94 85 GLU A N 1
ATOM 689 C CA . GLU A 1 85 ? -16.016 11.186 21.595 1.00 87.94 85 GLU A CA 1
ATOM 690 C C . GLU A 1 85 ? -16.195 10.278 22.819 1.00 87.94 85 GLU A C 1
ATOM 692 O O . GLU A 1 85 ? -16.966 10.605 23.722 1.00 87.94 85 GLU A O 1
ATOM 697 N N . GLY A 1 86 ? -15.430 9.185 22.907 1.00 86.81 86 GLY A N 1
ATOM 698 C CA . GLY A 1 86 ? -15.440 8.294 24.069 1.00 86.81 86 GLY A CA 1
ATOM 699 C C . GLY A 1 86 ? -15.066 9.006 25.373 1.00 86.81 86 GLY A C 1
ATOM 700 O O . GLY A 1 86 ? -15.706 8.790 26.401 1.00 86.81 86 GLY A O 1
ATOM 701 N N . ASP A 1 87 ? -14.079 9.904 25.334 1.00 87.12 87 ASP A N 1
ATOM 702 C CA . ASP A 1 87 ? -13.705 10.729 26.486 1.00 87.12 87 ASP A CA 1
ATOM 703 C C . ASP A 1 87 ? -14.853 11.653 26.924 1.00 87.12 87 ASP A C 1
ATOM 705 O O . ASP A 1 87 ? -15.127 11.754 28.118 1.00 87.12 87 ASP A O 1
ATOM 709 N N . LEU A 1 88 ? -15.540 12.304 25.974 1.00 85.56 88 LEU A N 1
ATOM 710 C CA . LEU A 1 88 ? -16.686 13.176 26.265 1.00 85.56 88 LEU A CA 1
ATOM 711 C C . LEU A 1 88 ? -17.851 12.395 26.880 1.00 85.56 88 LEU A C 1
ATOM 713 O O . LEU A 1 88 ? -18.496 12.884 27.810 1.00 85.56 88 LEU A O 1
ATOM 717 N N . ILE A 1 89 ? -18.107 11.180 26.383 1.00 85.56 89 ILE A N 1
ATOM 718 C CA . ILE A 1 89 ? -19.111 10.265 26.938 1.00 85.56 89 ILE A CA 1
ATOM 719 C C . ILE A 1 89 ? -18.741 9.901 28.378 1.00 85.56 89 ILE A C 1
ATOM 721 O O . ILE A 1 89 ? -19.573 10.021 29.275 1.00 85.56 89 ILE A O 1
ATOM 725 N N . ASN A 1 90 ? -17.494 9.503 28.622 1.00 85.69 90 ASN A N 1
ATOM 726 C CA . ASN A 1 90 ? -17.030 9.113 29.951 1.00 85.69 90 ASN A CA 1
ATOM 727 C C . ASN A 1 90 ? -17.109 10.269 30.961 1.00 85.69 90 ASN A C 1
ATOM 729 O O . ASN A 1 90 ? -17.552 10.059 32.090 1.00 85.69 90 ASN A O 1
ATOM 733 N N . GLU A 1 91 ? -16.740 11.485 30.555 1.00 84.38 91 GLU A N 1
ATOM 734 C CA . GLU A 1 91 ? -16.825 12.674 31.408 1.00 84.38 91 GLU A CA 1
ATOM 735 C C . GLU A 1 91 ? -18.284 13.065 31.688 1.00 84.38 91 GLU A C 1
ATOM 737 O O . GLU A 1 91 ? -18.672 13.241 32.842 1.00 84.38 91 GLU A O 1
ATOM 742 N N . SER A 1 92 ? -19.115 13.149 30.643 1.00 83.31 92 SER A N 1
ATOM 743 C CA . SER A 1 92 ? -20.468 13.717 30.745 1.00 83.31 92 SER A CA 1
ATOM 744 C C . SER A 1 92 ? -21.501 12.741 31.309 1.00 83.31 92 SER A C 1
ATOM 746 O O . SER A 1 92 ? -22.390 13.152 32.051 1.00 83.31 92 SER A O 1
ATOM 748 N N . LEU A 1 93 ? -21.425 11.458 30.939 1.00 80.25 93 LEU A N 1
ATOM 749 C CA . LEU A 1 93 ? -22.409 10.441 31.337 1.00 80.25 93 LEU A CA 1
ATOM 750 C C . LEU A 1 93 ? -21.968 9.649 32.568 1.00 80.25 93 LEU A C 1
ATOM 752 O O . LEU A 1 93 ? -22.816 9.263 33.369 1.00 80.25 93 LEU A O 1
ATOM 756 N N . LEU A 1 94 ? -20.666 9.386 32.714 1.00 80.75 94 LEU A N 1
ATOM 757 C CA . LEU A 1 94 ? -20.137 8.522 33.776 1.00 80.75 94 LEU A CA 1
ATOM 758 C C . LEU A 1 94 ? -19.360 9.292 34.854 1.00 80.75 94 LEU A C 1
ATOM 760 O O . LEU A 1 94 ? -18.974 8.690 35.855 1.00 80.75 94 LEU A O 1
ATOM 764 N N . GLY A 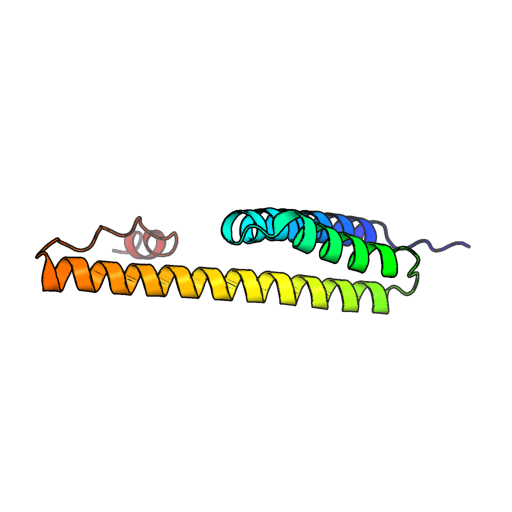1 95 ? -19.136 10.602 34.679 1.00 82.62 95 GLY A N 1
ATOM 765 C CA . GLY A 1 95 ? -18.381 11.431 35.623 1.00 82.62 95 GLY A CA 1
ATOM 766 C C . GLY A 1 95 ? -16.918 11.004 35.780 1.00 82.62 95 GLY A C 1
ATOM 767 O O . GLY A 1 95 ? -16.291 11.314 36.793 1.00 82.62 95 GLY A O 1
ATOM 768 N N . LEU A 1 96 ? -16.379 10.247 34.818 1.00 79.31 96 LEU A N 1
ATOM 769 C CA . LEU A 1 96 ? -15.012 9.742 34.863 1.00 79.31 96 LEU A CA 1
ATOM 770 C C . LEU A 1 96 ? -14.041 10.805 34.326 1.00 79.31 96 LEU A C 1
ATOM 772 O O . LEU A 1 96 ? -14.297 11.385 33.270 1.00 79.31 96 LEU A O 1
ATOM 776 N N . PRO A 1 97 ? -12.910 11.061 35.008 1.00 75.25 97 PRO A N 1
ATOM 777 C CA . PRO A 1 97 ? -11.939 12.046 34.551 1.00 75.25 97 PRO A CA 1
ATOM 778 C C . PRO A 1 97 ? -11.280 11.603 33.239 1.00 75.25 97 PRO A C 1
ATOM 780 O O . PRO A 1 97 ? -10.973 10.423 33.050 1.00 75.25 97 PRO A O 1
ATOM 783 N N . LYS A 1 98 ? -11.017 12.568 32.347 1.00 72.56 98 LYS A N 1
ATOM 784 C CA . LYS A 1 98 ? -10.316 12.328 31.080 1.00 72.56 98 LYS A CA 1
ATOM 785 C C . LYS A 1 98 ? -8.954 11.662 31.349 1.00 72.56 98 LYS A C 1
ATOM 787 O O . LYS A 1 98 ? -8.210 12.149 32.207 1.00 72.56 98 LYS A O 1
ATOM 792 N N . PRO A 1 99 ? -8.592 10.579 30.638 1.00 69.19 99 PRO A N 1
ATOM 793 C CA . PRO A 1 99 ? -7.300 9.933 30.834 1.00 69.19 99 PRO A CA 1
ATOM 794 C C . PRO A 1 99 ? -6.165 10.912 30.513 1.00 69.19 99 PRO A C 1
ATOM 796 O O . PRO A 1 99 ? -6.217 11.641 29.519 1.00 69.19 99 PRO A O 1
ATOM 799 N N . ALA A 1 100 ? -5.121 10.925 31.346 1.00 65.69 100 ALA A N 1
ATOM 800 C CA . ALA A 1 100 ? -3.924 11.711 31.075 1.00 65.69 100 ALA A CA 1
ATOM 801 C C . ALA A 1 100 ? -3.314 11.239 29.744 1.00 65.69 100 ALA A C 1
ATOM 803 O O . ALA A 1 100 ? -2.864 10.096 29.637 1.00 65.69 100 ALA A O 1
ATOM 804 N N . ARG A 1 101 ? -3.319 12.096 28.711 1.00 61.69 101 ARG A N 1
ATOM 805 C CA . ARG A 1 101 ? -2.576 11.816 27.475 1.00 61.69 101 ARG A CA 1
ATOM 806 C C . ARG A 1 101 ? -1.107 11.641 27.856 1.00 61.69 101 ARG A C 1
ATOM 808 O O . ARG A 1 101 ? -0.533 12.529 28.481 1.00 61.69 101 ARG A O 1
ATOM 815 N N . GLY A 1 102 ? -0.510 10.505 27.493 1.00 57.06 102 GLY A N 1
ATOM 816 C CA . GLY A 1 102 ? 0.941 10.349 27.559 1.00 57.06 102 GLY A CA 1
ATOM 817 C C . GLY A 1 102 ? 1.592 11.502 26.797 1.00 57.06 102 GLY A C 1
ATOM 818 O O . GLY A 1 102 ? 1.165 11.798 25.681 1.00 57.06 102 GLY A O 1
ATOM 819 N N . MET A 1 103 ? 2.548 12.173 27.442 1.00 44.38 103 MET A N 1
ATOM 820 C CA . MET A 1 103 ? 3.248 13.353 26.925 1.00 44.38 103 MET A CA 1
ATOM 821 C C . MET A 1 103 ? 3.686 13.105 25.480 1.00 44.38 103 MET A C 1
ATOM 823 O O . MET A 1 103 ? 4.360 12.113 25.188 1.00 44.38 103 MET A O 1
ATOM 827 N N . THR A 1 104 ? 3.254 13.966 24.561 1.00 59.69 104 THR A N 1
ATOM 828 C CA . THR A 1 104 ? 3.758 13.909 23.190 1.00 59.69 104 THR A CA 1
ATOM 829 C C . THR A 1 104 ? 5.151 14.527 23.173 1.00 59.69 104 THR A C 1
ATOM 831 O O . THR A 1 104 ? 5.454 15.394 23.986 1.00 59.69 104 THR A O 1
ATOM 834 N N . LEU A 1 105 ? 6.019 14.102 22.250 1.00 51.69 105 LEU A N 1
ATOM 835 C CA . LEU A 1 105 ? 7.397 14.613 22.123 1.00 51.69 105 LEU A CA 1
ATOM 836 C C . LEU A 1 105 ? 7.496 16.150 22.000 1.00 51.69 105 LEU A C 1
ATOM 838 O O . LEU A 1 105 ? 8.577 16.689 22.174 1.00 51.69 105 LEU A O 1
ATOM 842 N N . GLN A 1 106 ? 6.394 16.851 21.715 1.00 52.97 106 GLN A N 1
ATOM 843 C CA . GLN A 1 106 ? 6.336 18.315 21.652 1.00 52.97 106 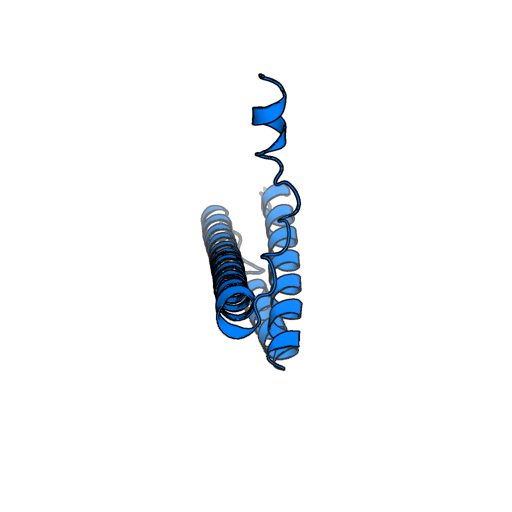GLN A CA 1
ATOM 844 C C . GLN A 1 106 ? 6.162 18.989 23.024 1.00 52.97 106 GLN A C 1
ATOM 846 O O . GLN A 1 106 ? 6.438 20.179 23.156 1.00 52.97 106 GLN A O 1
ATOM 851 N N . ASP A 1 107 ? 5.726 18.249 24.045 1.00 45.09 107 ASP A N 1
ATOM 852 C CA . ASP A 1 107 ? 5.479 18.782 25.388 1.00 45.09 107 ASP A CA 1
ATOM 853 C C . ASP A 1 107 ? 6.765 18.846 26.242 1.00 45.09 107 ASP A C 1
ATOM 855 O O . ASP A 1 107 ? 6.840 19.624 27.194 1.00 45.09 107 ASP A O 1
ATOM 859 N N . GLU A 1 108 ? 7.798 18.072 25.883 1.00 50.84 108 GLU A N 1
ATOM 860 C CA . GLU A 1 108 ? 9.114 18.073 26.547 1.00 50.84 108 GLU A CA 1
ATOM 861 C C . GLU A 1 108 ? 9.890 19.377 26.277 1.00 50.84 108 GLU A C 1
ATOM 863 O O . GLU A 1 108 ? 10.470 19.959 27.197 1.00 50.84 108 GLU A O 1
ATOM 868 N N . ASP A 1 109 ? 9.834 19.899 25.046 1.00 53.03 109 ASP A N 1
ATOM 869 C CA . ASP A 1 109 ? 10.579 21.107 24.656 1.00 53.03 109 ASP A CA 1
ATOM 870 C C . ASP A 1 109 ? 10.070 22.371 25.372 1.00 53.03 109 ASP A C 1
ATOM 872 O O . ASP A 1 109 ? 10.834 23.304 25.625 1.00 53.03 109 ASP A O 1
ATOM 876 N N . ASN A 1 110 ? 8.792 22.399 25.765 1.00 51.69 110 ASN A N 1
ATOM 877 C CA . ASN A 1 110 ? 8.191 23.565 26.416 1.00 51.69 110 ASN A CA 1
ATOM 878 C C . ASN A 1 110 ? 8.405 23.592 27.941 1.00 51.69 110 ASN A C 1
ATOM 880 O O . ASN A 1 110 ? 8.140 24.604 28.586 1.00 51.69 110 ASN A O 1
ATOM 884 N N . LYS A 1 111 ? 8.907 22.499 28.535 1.00 50.88 111 LYS A N 1
ATOM 885 C CA . LYS A 1 111 ? 9.213 22.421 29.973 1.00 50.88 111 LYS A CA 1
ATOM 886 C C . LYS A 1 111 ? 10.681 22.715 30.293 1.00 50.88 111 LYS A C 1
ATOM 888 O O . LYS A 1 111 ? 11.005 23.008 31.437 1.00 50.88 111 LYS A O 1
ATOM 893 N N . ALA A 1 112 ? 11.562 22.694 29.292 1.00 53.53 112 ALA A N 1
ATOM 894 C CA . ALA A 1 112 ? 12.974 23.046 29.451 1.00 53.53 112 ALA A CA 1
ATOM 895 C C . ALA A 1 112 ? 13.248 24.568 29.435 1.00 53.53 112 ALA A C 1
ATOM 897 O O . ALA A 1 112 ? 14.398 24.976 29.580 1.00 53.53 112 ALA A O 1
ATOM 898 N N . SER A 1 113 ? 12.217 25.406 29.253 1.00 57.47 113 SER A N 1
ATOM 899 C CA . SER A 1 113 ? 12.332 26.876 29.179 1.00 57.47 113 SER A CA 1
ATOM 900 C C . SER A 1 113 ? 11.547 27.630 30.267 1.00 57.47 113 SER A C 1
ATOM 902 O O . SER A 1 113 ? 11.183 28.788 30.065 1.00 57.47 113 SER A O 1
ATOM 904 N N . SER A 1 114 ? 11.258 27.017 31.420 1.00 45.50 114 SER A N 1
ATOM 905 C CA . SER A 1 114 ? 10.662 27.711 32.579 1.00 45.50 114 SER A CA 1
ATOM 906 C C . SER A 1 114 ? 11.359 27.364 33.883 1.00 45.50 114 SER A C 1
ATOM 908 O O . SER A 1 114 ? 11.668 26.169 34.079 1.00 45.50 114 SER A O 1
#

Foldseek 3Di:
DPPFAPPVLVVLVVVLLVLQLVVLCVVCVVVVNSVVSNVVSVVVCVVCVPPRDNVVSVVVSVVSVVVSVVVVVVVVVVVVVVLVVVQCCCCPVVVDHRDDPDDDPVNVVVVVPD

InterPro domains:
  IPR008011 Complex 1 LYR protein domain [PF05347] (13-68)